Protein AF-A0A9E5CI32-F1 (afdb_monomer)

Foldseek 3Di:
DDDDDDPPPPPPVVVVVVVQVVCVVVVNPPDDPPLDLDDDPVRQVVCLVPPFDADPVRHGDDGPLRSQLVVLLVVLVVVVVVPDDPVRSVVSSVVSSVCVSSVVDDDDD

Sequence (109 aa):
MTFANQDAVSSTAGTQRRITAALVDAGIAHQNNDRSTELTDNAKVVLERRYLSRDREGNVLEEPDGMFRRVAINLSQADLSYGASEEDRQATEDEFYGAMRRLEVLPNS

Radius of gyration: 21.25 Å; Cα contacts (8 Å, |Δi|>4): 64; chains: 1; bounding box: 54×58×53 Å

Nearest PDB structures (foldseek):
  8erc-assembly1_A  TM=5.065E-01  e=6.461E+00  Homo sapiens

Solvent-accessible surface area (backbone atoms only — not comparable to full-atom values): 6673 Å² total; per-residue (Å²): 139,86,81,84,91,77,75,81,72,64,57,60,64,55,52,52,50,51,54,52,52,52,34,47,75,69,68,61,66,75,79,86,76,72,89,64,63,69,78,50,71,68,53,50,55,51,40,60,76,75,66,39,51,54,53,97,88,64,50,74,74,49,54,74,70,51,47,40,45,54,52,15,48,63,61,22,59,56,42,53,81,74,71,45,51,73,66,55,28,51,52,48,18,51,51,47,27,50,34,37,55,60,67,74,46,76,87,80,134

Mean predicted aligned error: 12.82 Å

Secondary structure (DSSP, 8-state):
------SSSHHHHHHHHHHHHHHHHTT--S-SSS---SPPHHHHHHHHHHTS-B-TT--B---HHHHHHHHHHHHHHHHHTTT--HHHHHHHHHHHHHHHHTTS-----

pLDDT: mean 80.53, std 18.97, range [35.22, 98.44]

Structure (mmCIF, N/CA/C/O backbone):
data_AF-A0A9E5CI32-F1
#
_entry.id   AF-A0A9E5CI32-F1
#
loop_
_atom_site.group_PDB
_atom_site.id
_atom_site.type_symbol
_atom_site.label_atom_id
_atom_site.label_alt_id
_atom_site.label_comp_id
_atom_site.label_asym_id
_atom_site.label_entity_id
_atom_site.label_seq_id
_atom_site.pdbx_PDB_ins_code
_atom_site.Cartn_x
_atom_site.Cartn_y
_atom_site.Cartn_z
_atom_site.occupancy
_atom_site.B_iso_or_equiv
_atom_site.auth_seq_id
_atom_site.auth_comp_id
_atom_site.auth_asym_id
_atom_site.auth_atom_id
_atom_site.pdbx_PDB_model_num
ATOM 1 N N . MET A 1 1 ? 39.482 38.701 -6.156 1.00 35.22 1 MET A N 1
ATOM 2 C CA . MET A 1 1 ? 39.401 38.110 -7.508 1.00 35.22 1 MET A CA 1
ATOM 3 C C . MET A 1 1 ? 38.423 36.954 -7.439 1.00 35.22 1 MET A C 1
ATOM 5 O O . MET A 1 1 ? 38.754 35.927 -6.867 1.00 35.22 1 MET A O 1
ATOM 9 N N . THR A 1 2 ? 37.205 37.175 -7.925 1.00 40.88 2 THR A N 1
ATOM 10 C CA . THR A 1 2 ? 36.117 36.190 -7.964 1.00 40.88 2 THR A CA 1
ATOM 11 C C . THR A 1 2 ? 35.991 35.732 -9.409 1.00 40.88 2 THR A C 1
ATOM 13 O O . THR A 1 2 ? 35.728 36.568 -10.268 1.00 40.88 2 THR A O 1
ATOM 16 N N . PHE A 1 3 ? 36.191 34.444 -9.686 1.00 39.62 3 PHE A N 1
ATOM 17 C CA . PHE A 1 3 ? 35.876 33.861 -10.990 1.00 39.62 3 PHE A CA 1
ATOM 18 C C . PHE A 1 3 ? 34.715 32.885 -10.828 1.00 39.62 3 PHE A C 1
ATOM 20 O O . PHE A 1 3 ? 34.743 31.982 -9.994 1.00 39.62 3 PHE A O 1
ATOM 27 N N . ALA A 1 4 ? 33.663 33.173 -11.586 1.00 42.66 4 ALA A N 1
ATOM 28 C CA . ALA A 1 4 ? 32.390 32.483 -11.603 1.00 42.66 4 ALA A CA 1
ATOM 29 C C . ALA A 1 4 ? 32.514 31.094 -12.241 1.00 42.66 4 ALA A C 1
ATOM 31 O O . ALA A 1 4 ? 33.173 30.930 -13.263 1.00 42.66 4 ALA A O 1
ATOM 32 N N . ASN A 1 5 ? 31.819 30.117 -11.662 1.00 42.53 5 ASN A N 1
ATOM 33 C CA . ASN A 1 5 ? 31.578 28.808 -12.255 1.00 42.53 5 ASN A CA 1
ATOM 34 C C . ASN A 1 5 ? 30.139 28.809 -12.803 1.00 42.53 5 ASN A C 1
ATOM 36 O O . ASN A 1 5 ? 29.198 28.594 -12.041 1.00 42.53 5 ASN A O 1
ATOM 40 N N . GLN A 1 6 ? 29.960 29.158 -14.083 1.00 48.12 6 GLN A N 1
ATOM 41 C CA . GLN A 1 6 ? 28.642 29.236 -14.744 1.00 48.12 6 GLN A CA 1
ATOM 42 C C . GLN A 1 6 ? 28.455 28.236 -15.903 1.00 48.12 6 GLN A C 1
ATOM 44 O O . GLN A 1 6 ? 27.358 28.142 -16.445 1.00 48.12 6 GLN A O 1
ATOM 49 N N . ASP A 1 7 ? 29.451 27.409 -16.237 1.00 42.69 7 ASP A N 1
ATOM 50 C CA . ASP A 1 7 ? 29.417 26.640 -17.494 1.00 42.69 7 ASP A CA 1
ATOM 51 C C . ASP A 1 7 ? 28.946 25.177 -17.368 1.00 42.69 7 ASP A C 1
ATOM 53 O O . ASP A 1 7 ? 28.725 24.506 -18.376 1.00 42.69 7 ASP A O 1
ATOM 57 N N . ALA A 1 8 ? 28.707 24.660 -16.157 1.00 44.03 8 ALA A N 1
ATOM 58 C CA . ALA A 1 8 ? 28.297 23.259 -15.968 1.00 44.03 8 ALA A CA 1
ATOM 59 C C . ALA A 1 8 ? 26.778 23.004 -16.117 1.00 44.03 8 ALA A C 1
ATOM 61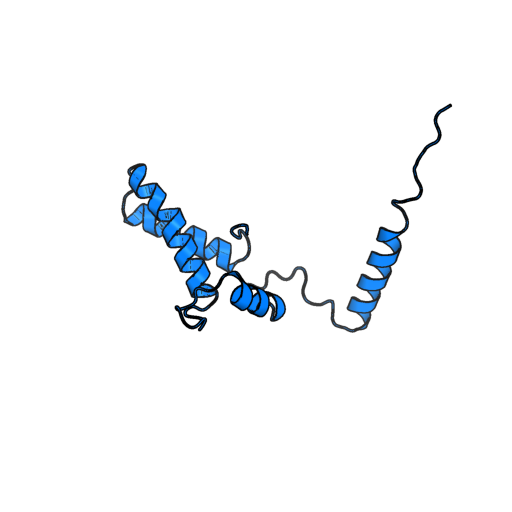 O O . ALA A 1 8 ? 26.356 21.861 -16.280 1.00 44.03 8 ALA A O 1
ATOM 62 N N . VAL A 1 9 ? 25.941 24.049 -16.092 1.00 44.94 9 VAL A N 1
ATOM 63 C CA . VAL A 1 9 ? 24.466 23.914 -16.068 1.00 44.94 9 VAL A CA 1
ATOM 64 C C . VAL A 1 9 ? 23.849 23.871 -17.482 1.00 44.94 9 VAL A C 1
ATOM 66 O O . VAL A 1 9 ? 22.714 23.434 -17.664 1.00 44.94 9 VAL A O 1
ATOM 69 N N . SER A 1 10 ? 24.606 24.246 -18.520 1.00 46.06 10 SER A N 1
ATOM 70 C CA . SER A 1 10 ? 24.106 24.377 -19.904 1.00 46.06 10 SER A CA 1
ATOM 71 C C . SER A 1 10 ? 24.031 23.043 -20.685 1.00 46.06 10 SER A C 1
ATOM 73 O O . SER A 1 10 ? 23.224 22.886 -21.604 1.00 46.06 10 SER A O 1
ATOM 75 N N . SER A 1 11 ? 24.822 22.036 -20.291 1.00 54.12 11 SER A N 1
ATOM 76 C CA . SER A 1 11 ? 24.983 20.756 -21.013 1.00 54.12 11 SER A CA 1
ATOM 77 C C . SER A 1 11 ? 23.787 19.798 -20.860 1.00 54.12 11 SER A C 1
ATOM 79 O O . SER A 1 11 ? 23.299 19.217 -21.834 1.00 54.12 11 SER A O 1
ATOM 81 N N . THR A 1 12 ? 23.242 19.678 -19.649 1.00 54.22 12 THR A N 1
ATOM 82 C CA . THR A 1 12 ? 22.194 18.694 -19.323 1.00 54.22 12 THR A CA 1
ATOM 83 C C . THR A 1 12 ? 20.866 19.009 -20.018 1.00 54.22 12 THR A C 1
ATOM 85 O O . THR A 1 12 ? 20.192 18.113 -20.526 1.00 54.22 12 THR A O 1
ATOM 88 N N . ALA A 1 13 ? 20.517 20.295 -20.138 1.00 54.97 13 ALA A N 1
ATOM 89 C CA . ALA A 1 13 ? 19.273 20.742 -20.769 1.00 54.97 13 ALA A CA 1
ATOM 90 C C . ALA A 1 13 ? 19.248 20.526 -22.296 1.00 54.97 13 ALA A C 1
ATOM 92 O O . ALA A 1 13 ? 18.175 20.413 -22.894 1.00 54.97 13 ALA A O 1
ATOM 93 N N . GLY A 1 14 ? 20.415 20.496 -22.948 1.00 67.50 14 GLY A N 1
ATOM 94 C CA . GLY A 1 14 ? 20.538 20.207 -24.380 1.00 67.50 14 GLY A CA 1
ATOM 95 C C . GLY A 1 14 ? 20.398 18.716 -24.684 1.00 67.50 14 GLY A C 1
ATOM 96 O O . GLY A 1 14 ? 19.732 18.339 -25.648 1.00 67.50 14 GLY A O 1
ATOM 97 N N . THR A 1 15 ? 20.978 17.872 -23.832 1.00 66.25 15 THR A N 1
ATOM 98 C CA . THR A 1 15 ? 20.876 16.411 -23.931 1.00 66.25 15 THR A CA 1
ATOM 99 C C . THR A 1 15 ? 19.458 15.936 -23.626 1.00 66.25 15 THR A C 1
ATOM 101 O O . THR A 1 15 ? 18.881 15.201 -24.425 1.00 66.25 15 THR A O 1
ATOM 104 N N . GLN A 1 16 ? 18.839 16.448 -22.555 1.00 59.94 16 GLN A N 1
ATOM 105 C CA . GLN A 1 16 ? 17.461 16.110 -22.189 1.00 59.94 16 GLN A CA 1
ATOM 106 C C . GLN A 1 16 ? 16.464 16.445 -23.311 1.00 59.94 16 GLN A C 1
ATOM 108 O O . GLN A 1 16 ? 15.569 15.652 -23.606 1.00 59.94 16 GLN A O 1
ATOM 113 N N . ARG A 1 17 ? 16.645 17.589 -23.990 1.00 68.19 17 ARG A N 1
ATOM 114 C CA . ARG A 1 17 ? 15.806 17.996 -25.130 1.00 68.19 17 ARG A CA 1
ATOM 115 C C . ARG A 1 17 ? 15.933 17.061 -26.330 1.00 68.19 17 ARG A C 1
ATOM 117 O O . ARG A 1 17 ? 14.919 16.730 -26.935 1.00 68.19 17 ARG A O 1
ATOM 124 N N . ARG A 1 18 ? 17.147 16.606 -26.654 1.00 75.81 18 ARG A N 1
ATOM 125 C CA . ARG A 1 18 ? 17.376 15.677 -27.775 1.00 75.81 18 ARG A CA 1
ATOM 126 C C . ARG A 1 18 ? 16.805 14.290 -27.505 1.00 75.81 18 ARG A C 1
ATOM 128 O O . ARG A 1 18 ? 16.177 13.722 -28.388 1.00 75.81 18 ARG A O 1
ATOM 135 N N . ILE A 1 19 ? 16.975 13.785 -26.284 1.00 72.19 19 ILE A N 1
ATOM 136 C CA . ILE A 1 19 ? 16.404 12.498 -25.865 1.00 72.19 19 ILE A CA 1
ATOM 137 C C . ILE A 1 19 ? 14.876 12.569 -25.920 1.00 72.19 19 ILE A C 1
ATOM 139 O O . ILE A 1 19 ? 14.246 11.707 -26.518 1.00 72.19 19 ILE A O 1
ATOM 143 N N . THR A 1 20 ? 14.280 13.631 -25.373 1.00 67.56 20 THR A N 1
ATOM 144 C CA . THR A 1 20 ? 12.819 13.811 -25.388 1.00 67.56 20 THR A CA 1
ATOM 145 C C . THR A 1 20 ? 12.276 13.881 -26.818 1.00 67.56 20 THR A C 1
ATOM 147 O O . THR A 1 20 ? 11.305 13.202 -27.129 1.00 67.56 20 THR A O 1
ATOM 150 N N . ALA A 1 21 ? 12.924 14.639 -27.709 1.00 72.56 21 ALA A N 1
ATOM 151 C CA . ALA A 1 21 ? 12.517 14.734 -29.111 1.00 72.56 21 ALA A CA 1
ATOM 152 C C . ALA A 1 21 ? 12.620 13.387 -29.849 1.00 72.56 21 ALA A C 1
ATOM 154 O O . ALA A 1 21 ? 11.697 13.020 -30.567 1.00 72.56 21 ALA A O 1
ATOM 155 N N . ALA A 1 22 ? 13.697 12.626 -29.626 1.00 74.69 22 ALA A N 1
ATOM 156 C CA . ALA A 1 22 ? 13.875 11.301 -30.223 1.00 74.69 22 ALA A CA 1
ATOM 157 C C . ALA A 1 22 ? 12.838 10.283 -29.717 1.00 74.69 22 ALA A C 1
ATOM 159 O O . ALA A 1 22 ? 12.357 9.455 -30.484 1.00 74.69 22 ALA A O 1
ATOM 160 N N . LEU A 1 23 ? 12.456 10.361 -28.439 1.00 64.94 23 LEU A N 1
ATOM 161 C CA . LEU A 1 23 ? 11.405 9.516 -27.867 1.00 64.94 23 LEU A CA 1
ATOM 162 C C . LEU A 1 23 ? 10.018 9.844 -28.444 1.00 64.94 23 LEU A C 1
ATOM 164 O O . LEU A 1 23 ? 9.209 8.937 -28.634 1.00 64.94 23 LEU A O 1
ATOM 168 N N . VAL A 1 24 ? 9.743 11.122 -28.728 1.00 69.38 24 VAL A N 1
ATOM 169 C CA . VAL A 1 24 ? 8.497 11.567 -29.378 1.00 69.38 24 VAL A CA 1
ATOM 170 C C . VAL A 1 24 ? 8.429 11.088 -30.822 1.00 69.38 24 VAL A C 1
ATOM 172 O O . VAL A 1 24 ? 7.417 10.517 -31.219 1.00 69.38 24 VAL A O 1
ATOM 175 N N . ASP A 1 25 ? 9.512 11.262 -31.577 1.00 76.19 25 ASP A N 1
ATOM 176 C CA . ASP A 1 25 ? 9.610 10.851 -32.981 1.00 76.19 25 ASP A CA 1
ATOM 177 C C . ASP A 1 25 ? 9.491 9.327 -33.154 1.00 76.19 25 ASP A C 1
ATOM 179 O O . ASP A 1 25 ? 8.811 8.840 -34.053 1.00 76.19 25 ASP A O 1
ATOM 183 N N . ALA A 1 26 ? 10.054 8.559 -32.215 1.00 77.88 26 ALA A N 1
ATOM 184 C CA . ALA A 1 26 ? 9.939 7.103 -32.189 1.00 77.88 26 ALA A CA 1
ATOM 185 C C . ALA A 1 26 ? 8.529 6.587 -31.826 1.00 77.88 26 ALA A C 1
ATOM 187 O O . ALA A 1 26 ? 8.329 5.376 -31.746 1.00 77.88 26 ALA A O 1
ATOM 188 N N . GLY A 1 27 ? 7.560 7.471 -31.549 1.00 57.28 27 GLY A N 1
ATOM 189 C CA . GLY A 1 27 ? 6.218 7.089 -31.096 1.00 57.28 27 GLY A CA 1
ATOM 190 C C . GLY A 1 27 ? 6.193 6.481 -29.688 1.00 57.28 27 GLY A C 1
ATOM 191 O O . GLY A 1 27 ? 5.181 5.922 -29.275 1.00 57.28 27 GLY A O 1
ATOM 192 N N . ILE A 1 28 ? 7.299 6.593 -28.944 1.00 60.12 28 ILE A N 1
ATOM 193 C CA . ILE A 1 28 ? 7.461 6.052 -27.587 1.00 60.12 28 ILE A CA 1
ATOM 194 C C . ILE A 1 28 ? 6.960 7.065 -26.544 1.00 60.12 28 ILE A C 1
ATOM 196 O O . ILE A 1 28 ? 6.573 6.685 -25.443 1.00 60.12 28 ILE A O 1
ATOM 200 N N . ALA A 1 29 ? 6.909 8.362 -26.873 1.00 52.25 29 ALA A N 1
ATOM 201 C CA . ALA A 1 29 ? 6.491 9.416 -25.941 1.00 52.25 29 ALA A CA 1
ATOM 202 C C . ALA A 1 29 ? 4.970 9.553 -25.753 1.00 52.25 29 ALA A C 1
ATOM 204 O O . ALA A 1 29 ? 4.457 10.653 -25.542 1.00 52.25 29 ALA A O 1
ATOM 205 N N . HIS A 1 30 ? 4.244 8.443 -25.770 1.00 55.53 30 HIS A N 1
ATOM 206 C CA . HIS A 1 30 ? 2.944 8.371 -25.124 1.00 55.53 30 HIS A CA 1
ATOM 207 C C . HIS A 1 30 ? 3.116 7.473 -23.909 1.00 55.53 30 HIS A C 1
ATOM 209 O O . HIS A 1 30 ? 3.129 6.268 -24.088 1.00 55.53 30 HIS A O 1
ATOM 215 N N . GLN A 1 31 ? 3.360 8.061 -22.732 1.00 53.06 31 GLN A N 1
ATOM 216 C CA . GLN A 1 31 ? 3.158 7.499 -21.378 1.00 53.06 31 GLN A CA 1
ATOM 217 C C . GLN A 1 31 ? 4.068 8.243 -20.381 1.00 53.06 31 GLN A C 1
ATOM 219 O O . GLN A 1 31 ? 5.029 7.682 -19.870 1.00 53.06 31 GLN A O 1
ATOM 224 N N . ASN A 1 32 ? 3.831 9.529 -20.111 1.00 50.78 32 ASN A N 1
ATOM 225 C CA . ASN A 1 32 ? 4.451 10.157 -18.929 1.00 50.78 32 ASN A CA 1
ATOM 226 C C . ASN A 1 32 ? 3.512 11.074 -18.142 1.00 50.78 32 ASN A C 1
ATOM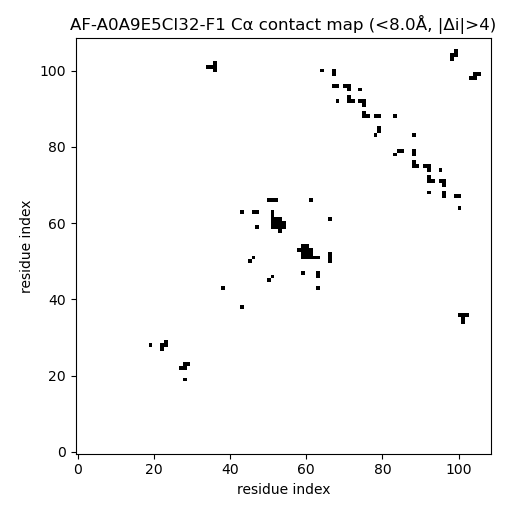 228 O O . ASN A 1 32 ? 3.946 11.662 -17.159 1.00 50.78 32 ASN A O 1
ATOM 232 N N . ASN A 1 33 ? 2.239 11.205 -18.538 1.00 47.28 33 ASN A N 1
ATOM 233 C CA . ASN A 1 33 ? 1.277 11.956 -17.730 1.00 47.28 33 ASN A CA 1
ATOM 234 C C . ASN A 1 33 ? -0.202 11.658 -18.015 1.00 47.28 33 ASN A C 1
ATOM 236 O O . ASN A 1 33 ? -1.058 12.423 -17.573 1.00 47.28 33 ASN A O 1
ATOM 240 N N . ASP A 1 34 ? -0.531 10.591 -18.747 1.00 48.84 34 ASP A N 1
ATOM 241 C CA . ASP A 1 34 ? -1.885 10.065 -18.589 1.00 48.84 34 ASP A CA 1
ATOM 242 C C . ASP A 1 34 ? -1.854 9.300 -17.268 1.00 48.84 34 ASP A C 1
ATOM 244 O O . ASP A 1 34 ? -0.926 8.516 -17.053 1.00 48.84 34 ASP A O 1
ATOM 248 N N . ARG A 1 35 ? -2.756 9.602 -16.331 1.00 54.28 35 ARG A N 1
ATOM 249 C CA . ARG A 1 35 ? -2.766 8.994 -14.989 1.00 54.28 35 ARG A CA 1
ATOM 250 C C . ARG A 1 35 ? -3.225 7.538 -15.085 1.00 54.28 35 ARG A C 1
ATOM 252 O O . ARG A 1 35 ? -4.283 7.176 -14.576 1.00 54.28 35 ARG A O 1
ATOM 259 N N . SER A 1 36 ? -2.450 6.717 -15.785 1.00 62.06 36 SER A N 1
ATOM 260 C CA . SER A 1 36 ? -2.652 5.286 -15.850 1.00 62.06 36 SER A CA 1
ATOM 261 C C . SER A 1 36 ? -2.373 4.723 -14.467 1.00 62.06 36 SER A C 1
ATOM 263 O O . SER A 1 36 ? -1.296 4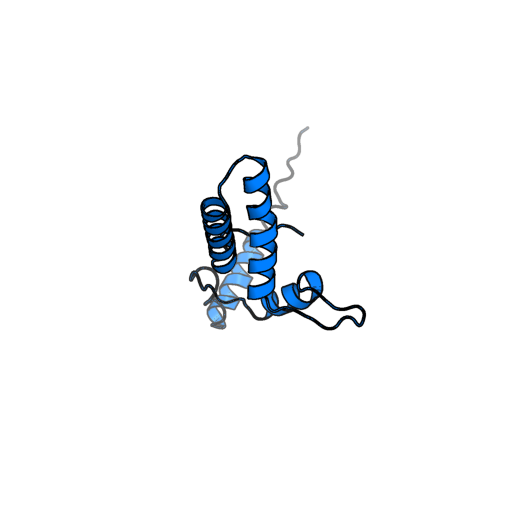.913 -13.903 1.00 62.06 36 SER A O 1
ATOM 265 N N . THR A 1 37 ? -3.363 4.034 -13.915 1.00 67.06 37 THR A N 1
ATOM 266 C CA . THR A 1 37 ? -3.220 3.247 -12.689 1.00 67.06 37 THR A CA 1
ATOM 267 C C . THR A 1 37 ? -2.484 1.930 -12.951 1.00 67.06 37 THR A C 1
ATOM 269 O O . THR A 1 37 ? -2.343 1.115 -12.045 1.00 67.06 37 THR A O 1
ATOM 272 N N . GLU A 1 38 ? -2.053 1.678 -14.193 1.00 80.62 38 GLU A N 1
ATOM 273 C CA . GLU A 1 38 ? -1.320 0.473 -14.554 1.00 80.62 38 GLU A CA 1
ATOM 274 C C . GLU A 1 38 ? 0.184 0.653 -14.363 1.00 80.62 38 GLU A C 1
ATOM 276 O O . GLU A 1 38 ? 0.803 1.620 -14.811 1.00 80.62 38 GLU A O 1
ATOM 281 N N . LEU A 1 39 ? 0.794 -0.339 -13.721 1.00 85.25 39 LEU A N 1
ATOM 282 C CA . LEU A 1 39 ? 2.236 -0.408 -13.563 1.00 85.25 39 LEU A CA 1
ATOM 283 C C . LEU A 1 39 ? 2.899 -0.734 -14.903 1.00 85.25 39 LEU A C 1
ATOM 285 O O . LEU A 1 39 ? 2.535 -1.704 -15.571 1.00 85.25 39 LEU A O 1
ATOM 289 N N . THR A 1 40 ? 3.934 0.030 -15.249 1.00 88.88 40 THR A N 1
ATOM 290 C CA . THR A 1 40 ? 4.801 -0.296 -16.388 1.00 88.88 40 THR A CA 1
ATOM 291 C C . THR A 1 40 ? 5.537 -1.614 -16.149 1.00 88.88 40 THR A C 1
ATOM 293 O O . THR A 1 40 ? 5.752 -2.022 -15.005 1.00 88.88 40 THR A O 1
ATOM 296 N N . ASP A 1 41 ? 5.996 -2.271 -17.213 1.00 87.94 41 ASP A N 1
ATOM 297 C CA . ASP A 1 41 ? 6.736 -3.534 -17.084 1.00 87.94 41 ASP A CA 1
ATOM 298 C C . ASP A 1 41 ? 8.020 -3.373 -16.262 1.00 87.94 41 ASP A C 1
ATOM 300 O O . ASP A 1 41 ? 8.338 -4.212 -15.421 1.00 87.94 41 ASP A O 1
ATOM 304 N N . ASN A 1 42 ? 8.709 -2.239 -16.407 1.00 87.94 42 ASN A N 1
ATOM 305 C CA . ASN A 1 42 ? 9.862 -1.915 -15.570 1.00 87.94 42 ASN A CA 1
ATOM 306 C C . ASN A 1 42 ? 9.475 -1.781 -14.092 1.00 87.94 42 ASN A C 1
ATOM 308 O O . ASN A 1 42 ? 10.200 -2.272 -13.227 1.00 87.94 42 ASN A O 1
ATOM 312 N N . ALA A 1 43 ? 8.339 -1.143 -13.791 1.00 88.94 43 ALA A N 1
ATOM 313 C CA . ALA A 1 43 ? 7.850 -1.031 -12.421 1.00 88.94 43 ALA A CA 1
ATOM 314 C C . ALA A 1 43 ? 7.528 -2.413 -11.836 1.00 88.94 43 ALA A C 1
ATOM 316 O O . ALA A 1 43 ? 7.965 -2.705 -10.725 1.00 88.94 43 ALA A O 1
ATOM 317 N N . LYS A 1 44 ? 6.865 -3.293 -12.598 1.00 90.44 44 LYS A N 1
ATOM 318 C CA . LYS A 1 44 ? 6.594 -4.680 -12.181 1.00 90.44 44 LYS A CA 1
ATOM 319 C C . LYS A 1 44 ? 7.886 -5.434 -11.858 1.00 90.44 44 LYS A C 1
ATOM 321 O O . LYS A 1 44 ? 8.000 -5.997 -10.774 1.00 90.44 44 LYS A O 1
ATOM 326 N N . VAL A 1 45 ? 8.894 -5.357 -12.731 1.00 91.81 45 VAL A N 1
ATOM 327 C CA . VAL A 1 45 ? 10.207 -5.993 -12.510 1.00 91.81 45 VAL A CA 1
ATOM 328 C C . VAL A 1 45 ? 10.899 -5.455 -11.252 1.00 91.81 45 VAL A C 1
ATOM 330 O O . VAL A 1 45 ? 11.497 -6.218 -10.492 1.00 91.81 45 VAL A O 1
ATOM 333 N N . VAL A 1 46 ? 10.844 -4.143 -11.011 1.00 91.19 46 VAL A N 1
ATOM 334 C CA . VAL A 1 46 ? 11.434 -3.531 -9.809 1.00 91.19 46 VAL A CA 1
ATOM 335 C C . VAL A 1 46 ? 10.698 -3.970 -8.543 1.00 91.19 46 VAL A C 1
ATOM 337 O O . VAL A 1 46 ? 11.359 -4.316 -7.560 1.00 91.19 46 VAL A O 1
ATOM 340 N N . LEU A 1 47 ? 9.361 -3.982 -8.569 1.00 91.62 47 LEU A N 1
ATOM 341 C CA . LEU A 1 47 ? 8.530 -4.445 -7.458 1.00 91.62 47 LEU A CA 1
ATOM 342 C C . LEU A 1 47 ? 8.850 -5.891 -7.108 1.00 91.62 47 LEU A C 1
ATOM 344 O O . LEU A 1 47 ? 9.191 -6.177 -5.960 1.00 91.62 47 LEU A O 1
ATOM 348 N N . GLU A 1 48 ? 8.848 -6.772 -8.105 1.00 91.44 48 GLU A N 1
ATOM 349 C CA . GLU A 1 48 ? 9.161 -8.184 -7.927 1.00 91.44 48 GLU A CA 1
ATOM 350 C C . GLU A 1 48 ? 10.530 -8.373 -7.272 1.00 91.44 48 GLU A C 1
ATOM 352 O O . GLU A 1 48 ? 10.666 -9.094 -6.284 1.00 91.44 48 GLU A O 1
ATOM 357 N N . ARG A 1 49 ? 11.561 -7.689 -7.774 1.00 90.69 49 ARG A N 1
ATOM 358 C CA . ARG A 1 49 ? 12.938 -7.867 -7.294 1.00 90.69 49 ARG A CA 1
ATOM 359 C C . ARG A 1 49 ? 13.184 -7.349 -5.882 1.00 90.69 49 ARG A C 1
ATOM 361 O O . ARG A 1 49 ? 14.070 -7.879 -5.218 1.00 90.69 49 ARG A O 1
ATOM 368 N N . ARG A 1 50 ? 12.490 -6.291 -5.451 1.00 90.25 50 ARG A N 1
ATOM 369 C CA . ARG A 1 50 ? 12.872 -5.538 -4.242 1.00 90.25 50 ARG A CA 1
ATOM 370 C C . ARG A 1 50 ? 11.810 -5.474 -3.151 1.00 90.25 50 ARG A C 1
ATOM 372 O O . ARG A 1 50 ? 12.187 -5.237 -2.009 1.00 90.25 50 ARG A O 1
ATOM 379 N N . TYR A 1 51 ? 10.532 -5.646 -3.478 1.00 91.38 51 TYR A N 1
ATOM 380 C CA . TYR A 1 51 ? 9.446 -5.278 -2.565 1.00 91.38 51 TYR A CA 1
ATOM 381 C C . TYR A 1 51 ? 8.404 -6.374 -2.341 1.00 91.38 51 TYR A C 1
ATOM 383 O O . TYR A 1 51 ? 7.885 -6.476 -1.226 1.00 91.38 51 TYR A O 1
ATOM 391 N N . LEU A 1 52 ? 8.107 -7.196 -3.356 1.00 93.81 52 LEU A N 1
ATOM 392 C CA . LEU A 1 52 ? 7.174 -8.311 -3.186 1.00 93.81 52 LEU A CA 1
ATOM 393 C C . LEU A 1 52 ? 7.761 -9.334 -2.208 1.00 93.81 52 LEU A C 1
ATOM 395 O O . LEU A 1 52 ? 8.937 -9.703 -2.282 1.00 93.81 52 LEU A O 1
ATOM 399 N N . SER A 1 53 ? 6.926 -9.772 -1.274 1.00 93.00 53 SER A N 1
ATOM 400 C CA . SER A 1 53 ? 7.258 -10.763 -0.258 1.00 93.00 53 SER A CA 1
ATOM 401 C C . SER A 1 53 ? 7.679 -12.071 -0.905 1.00 93.00 53 SER A C 1
ATOM 403 O O . SER A 1 53 ? 7.109 -12.500 -1.911 1.00 93.00 53 SER A O 1
ATOM 405 N N . ARG A 1 54 ? 8.674 -12.718 -0.300 1.00 94.25 54 ARG A N 1
ATOM 406 C CA . ARG A 1 54 ? 9.216 -13.992 -0.763 1.00 94.25 54 ARG A CA 1
ATOM 407 C C . ARG A 1 54 ? 9.204 -15.018 0.354 1.00 94.25 54 ARG A C 1
ATOM 409 O O . ARG A 1 54 ? 9.316 -14.664 1.529 1.00 94.25 54 ARG A O 1
ATOM 416 N N . ASP A 1 55 ? 9.078 -16.283 -0.019 1.00 94.00 55 ASP A N 1
ATOM 417 C CA . ASP A 1 55 ? 9.321 -17.381 0.907 1.00 94.00 55 ASP A CA 1
ATOM 418 C C . ASP A 1 55 ? 10.825 -17.561 1.187 1.00 94.00 55 ASP A C 1
ATOM 420 O O . ASP A 1 55 ? 11.683 -16.797 0.739 1.00 94.00 55 ASP A O 1
ATOM 424 N N . ARG A 1 56 ? 11.151 -18.601 1.960 1.00 95.06 56 ARG A N 1
ATOM 425 C CA . ARG A 1 56 ? 12.536 -18.934 2.324 1.00 95.06 56 ARG A CA 1
ATOM 426 C C . ARG A 1 56 ? 13.370 -19.435 1.144 1.00 95.06 56 ARG A C 1
ATOM 428 O O . ARG A 1 56 ? 14.593 -19.419 1.238 1.00 95.06 56 ARG A O 1
ATOM 435 N N . GLU A 1 57 ? 12.727 -19.892 0.078 1.00 93.69 57 GLU A N 1
ATOM 436 C CA . GLU A 1 57 ? 13.364 -20.381 -1.147 1.00 93.69 57 GLU A CA 1
ATOM 437 C C . GLU A 1 57 ? 13.522 -19.258 -2.186 1.00 93.69 57 GLU A C 1
ATOM 439 O O . GLU A 1 57 ? 14.203 -19.428 -3.195 1.00 93.69 57 GLU A O 1
ATOM 444 N N . GLY A 1 58 ? 12.959 -18.078 -1.906 1.00 90.19 58 GLY A N 1
ATOM 445 C CA . GLY A 1 58 ? 13.025 -16.898 -2.753 1.00 90.19 58 GLY A CA 1
ATOM 446 C C . GLY A 1 58 ? 11.871 -16.786 -3.747 1.00 90.19 58 GLY A C 1
ATOM 447 O O . GLY A 1 58 ? 11.908 -15.878 -4.580 1.00 90.19 58 GLY A O 1
ATOM 448 N N . ASN A 1 59 ? 10.847 -17.638 -3.671 1.00 92.62 59 ASN A N 1
ATOM 449 C CA . ASN A 1 59 ? 9.682 -17.549 -4.548 1.00 92.62 59 ASN A CA 1
ATOM 450 C C . ASN A 1 59 ? 8.798 -16.375 -4.127 1.00 92.62 59 ASN A C 1
ATOM 452 O O . ASN A 1 59 ? 8.567 -16.159 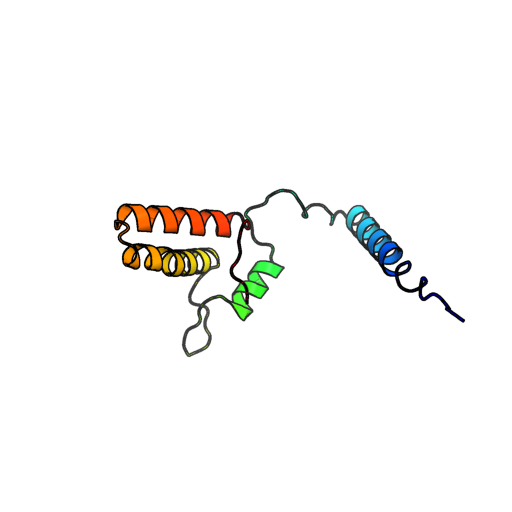-2.938 1.00 92.62 59 ASN A O 1
ATOM 456 N N . VAL A 1 60 ? 8.308 -15.612 -5.103 1.00 93.69 60 VAL A N 1
ATOM 457 C CA . VAL A 1 60 ? 7.403 -14.479 -4.871 1.00 93.69 60 VAL A CA 1
ATOM 458 C C . VAL A 1 60 ? 6.046 -14.999 -4.394 1.00 93.69 60 VAL A C 1
ATOM 460 O O . VAL A 1 60 ? 5.484 -15.907 -5.001 1.00 93.69 60 VAL A O 1
ATOM 463 N N . LEU A 1 61 ? 5.536 -14.428 -3.301 1.00 95.06 61 LEU A N 1
ATOM 464 C CA . LEU A 1 61 ? 4.298 -14.855 -2.635 1.00 95.06 61 LEU A CA 1
ATOM 465 C C . LEU A 1 61 ? 3.127 -13.885 -2.810 1.00 95.06 61 LEU A C 1
ATOM 467 O O . LEU A 1 61 ? 2.010 -14.198 -2.403 1.00 95.06 61 LEU A O 1
ATOM 471 N N . GLU A 1 62 ? 3.370 -12.697 -3.355 1.00 92.94 62 GLU A N 1
ATOM 472 C CA . GLU A 1 62 ? 2.340 -11.676 -3.528 1.00 92.94 62 GLU A CA 1
ATOM 473 C C . GLU A 1 62 ? 2.510 -10.935 -4.851 1.00 92.94 62 GLU A C 1
ATOM 475 O O . GLU A 1 62 ? 3.620 -10.795 -5.355 1.00 92.94 62 GLU A O 1
ATOM 480 N N . GLU A 1 63 ? 1.399 -10.423 -5.371 1.00 93.31 63 GLU A N 1
ATOM 481 C CA . GLU A 1 63 ? 1.353 -9.494 -6.501 1.00 93.31 63 GLU A CA 1
ATOM 482 C C . GLU A 1 63 ? 1.447 -8.035 -6.008 1.00 93.31 63 GLU A C 1
ATOM 484 O O . GLU A 1 63 ? 1.221 -7.777 -4.818 1.00 93.31 63 GLU A O 1
ATOM 489 N N . PRO A 1 64 ? 1.710 -7.048 -6.889 1.00 92.38 64 PRO A N 1
ATOM 490 C CA . PRO A 1 64 ? 1.764 -5.630 -6.513 1.00 92.38 64 PRO A CA 1
ATOM 491 C C . PRO A 1 64 ? 0.560 -5.130 -5.705 1.00 92.38 64 PRO A C 1
ATOM 493 O O . PRO A 1 64 ? 0.736 -4.441 -4.701 1.00 92.38 64 PRO A O 1
ATOM 496 N N . ASP A 1 65 ? -0.657 -5.530 -6.079 1.00 92.62 65 ASP A N 1
ATOM 497 C CA . ASP A 1 65 ? -1.875 -5.159 -5.348 1.00 92.62 65 ASP A CA 1
ATOM 498 C C . ASP A 1 65 ? -1.893 -5.734 -3.922 1.00 92.62 65 ASP A C 1
ATOM 500 O O . ASP A 1 65 ? -2.326 -5.061 -2.984 1.00 92.62 65 ASP A O 1
ATOM 504 N N . GLY A 1 66 ? -1.372 -6.952 -3.743 1.00 94.31 66 GLY A N 1
ATOM 505 C CA . GLY A 1 66 ? -1.206 -7.574 -2.429 1.00 94.31 66 GLY A CA 1
ATOM 506 C C . GLY A 1 66 ? -0.208 -6.808 -1.564 1.00 94.31 66 GLY A C 1
ATOM 507 O O . GLY A 1 66 ? -0.497 -6.511 -0.404 1.00 94.31 66 GLY A O 1
ATOM 508 N N . MET A 1 67 ? 0.909 -6.381 -2.160 1.00 94.56 67 MET A N 1
ATOM 509 C CA . MET A 1 67 ? 1.896 -5.539 -1.487 1.00 94.56 67 MET A CA 1
ATOM 510 C C . MET A 1 67 ? 1.280 -4.207 -1.034 1.00 94.56 67 MET A C 1
ATOM 512 O O . MET A 1 67 ? 1.447 -3.828 0.126 1.00 94.56 67 MET A O 1
ATOM 516 N N . PHE A 1 68 ? 0.530 -3.511 -1.898 1.00 94.88 68 PHE A N 1
ATOM 517 C CA . PHE A 1 68 ? -0.153 -2.267 -1.518 1.00 94.88 68 PHE A CA 1
ATOM 518 C C . PHE A 1 68 ? -1.127 -2.487 -0.361 1.00 94.88 68 PHE A C 1
ATOM 520 O O . PHE A 1 68 ? -1.135 -1.705 0.591 1.00 94.88 68 PHE A O 1
ATOM 527 N N . ARG A 1 69 ? -1.911 -3.572 -0.395 1.00 96.38 69 ARG A N 1
ATOM 528 C CA . ARG A 1 69 ? -2.843 -3.894 0.690 1.00 96.38 69 ARG A CA 1
ATOM 529 C C . ARG A 1 69 ? -2.110 -4.179 1.999 1.00 96.38 69 ARG A C 1
ATOM 531 O O . ARG A 1 69 ? -2.490 -3.646 3.035 1.00 96.38 69 ARG A O 1
ATOM 538 N N . ARG A 1 70 ? -1.020 -4.948 1.958 1.00 96.44 70 ARG A N 1
ATOM 539 C CA . ARG A 1 70 ? -0.182 -5.242 3.131 1.00 96.44 70 ARG A CA 1
ATOM 540 C C . ARG A 1 70 ? 0.366 -3.970 3.778 1.00 96.44 70 ARG A C 1
ATOM 542 O O . ARG A 1 70 ? 0.325 -3.839 4.999 1.00 96.44 70 ARG A O 1
ATOM 549 N N . VAL A 1 71 ? 0.867 -3.029 2.977 1.00 95.75 71 VAL A N 1
ATOM 550 C CA . VAL A 1 71 ? 1.354 -1.737 3.489 1.00 95.75 71 VAL A CA 1
ATOM 551 C C . VAL A 1 71 ? 0.198 -0.937 4.096 1.00 95.75 71 VAL A C 1
ATOM 553 O O . VAL A 1 71 ? 0.342 -0.434 5.206 1.00 95.75 71 VAL A O 1
ATOM 556 N N . ALA A 1 72 ? -0.958 -0.873 3.432 1.00 97.00 72 ALA A N 1
ATOM 557 C CA . ALA A 1 72 ? -2.127 -0.157 3.941 1.00 97.00 72 ALA A CA 1
ATOM 558 C C . ALA A 1 72 ? -2.623 -0.707 5.292 1.00 97.00 72 ALA A C 1
ATOM 560 O O . ALA A 1 72 ? -2.913 0.066 6.208 1.00 97.00 72 ALA A O 1
ATOM 561 N N . ILE A 1 73 ? -2.645 -2.036 5.452 1.00 97.31 73 ILE A N 1
ATOM 562 C CA . ILE A 1 73 ? -2.957 -2.691 6.730 1.00 97.31 73 ILE A CA 1
ATOM 563 C C . ILE A 1 73 ? -1.977 -2.214 7.802 1.00 97.31 73 ILE A C 1
ATOM 565 O O . ILE A 1 73 ? -2.402 -1.723 8.843 1.00 97.31 73 ILE A O 1
ATOM 569 N N . ASN A 1 74 ? -0.671 -2.296 7.539 1.00 96.06 74 ASN A N 1
ATOM 570 C CA . ASN A 1 74 ? 0.345 -1.897 8.515 1.00 96.06 74 ASN A CA 1
ATOM 571 C C . ASN A 1 74 ? 0.243 -0.418 8.921 1.00 96.06 74 ASN A C 1
ATOM 573 O O . ASN A 1 74 ? 0.454 -0.104 10.089 1.00 96.06 74 ASN A O 1
ATOM 577 N N . LEU A 1 75 ? -0.077 0.479 7.982 1.00 94.88 75 LEU A N 1
ATOM 578 C CA . LEU A 1 75 ? -0.242 1.908 8.268 1.00 94.88 75 LEU A CA 1
ATOM 579 C C . LEU A 1 75 ? -1.488 2.174 9.120 1.00 94.88 75 LEU A C 1
ATOM 581 O O . LEU A 1 75 ? -1.393 2.848 10.141 1.00 94.88 75 LEU A O 1
ATOM 585 N N . SER A 1 76 ? -2.632 1.605 8.734 1.00 97.44 76 SER A N 1
ATOM 586 C CA . SER A 1 76 ? -3.909 1.827 9.428 1.00 97.44 76 SER A CA 1
ATOM 587 C C . SER A 1 76 ? -3.948 1.246 10.844 1.00 97.44 76 SER A C 1
ATOM 589 O O . SER A 1 76 ? -4.610 1.796 11.714 1.00 97.44 76 SER A O 1
ATOM 591 N N . GLN A 1 77 ? -3.213 0.163 11.120 1.00 97.75 77 GLN A N 1
ATOM 592 C CA . GLN A 1 77 ? -3.158 -0.464 12.450 1.00 97.75 77 GLN A CA 1
ATOM 593 C C . GLN A 1 77 ? -2.720 0.501 13.565 1.00 97.75 77 GLN A C 1
ATOM 595 O O . GLN A 1 77 ? -3.112 0.324 14.719 1.00 97.75 77 GLN A 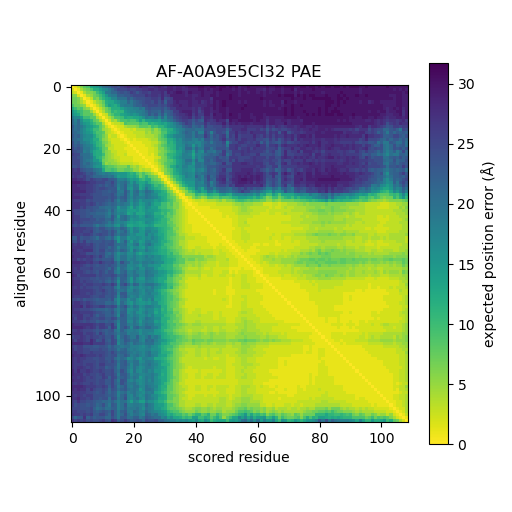O 1
ATOM 600 N N . ALA A 1 78 ? -1.939 1.536 13.238 1.00 95.88 78 ALA A N 1
ATOM 601 C CA . ALA A 1 78 ? -1.540 2.550 14.207 1.00 95.88 78 ALA A CA 1
ATOM 602 C C . ALA A 1 78 ? -2.746 3.309 14.794 1.00 95.88 78 ALA A C 1
ATOM 604 O O . ALA A 1 78 ? -2.724 3.631 15.982 1.00 95.88 78 ALA A O 1
ATOM 605 N N . ASP A 1 79 ? -3.813 3.525 14.019 1.00 97.19 79 ASP A N 1
ATOM 606 C CA . ASP A 1 79 ? -4.987 4.315 14.421 1.00 97.19 79 ASP A CA 1
ATOM 607 C C . ASP A 1 79 ? -5.706 3.721 15.639 1.00 97.19 79 ASP A C 1
ATOM 609 O O . ASP A 1 79 ? -6.164 4.455 16.520 1.00 97.19 79 ASP A O 1
ATOM 613 N N . LEU A 1 80 ? -5.732 2.388 15.757 1.00 97.81 80 LEU A N 1
ATOM 614 C CA . LEU A 1 80 ? -6.309 1.699 16.918 1.00 97.81 80 LEU A CA 1
ATOM 615 C C . LEU A 1 80 ? -5.604 2.088 18.224 1.00 97.81 80 LEU A C 1
ATOM 617 O O . LEU A 1 80 ? -6.230 2.168 19.280 1.00 97.81 80 LEU A O 1
ATOM 621 N N . SER A 1 81 ? -4.304 2.387 18.156 1.00 96.75 81 SER A N 1
ATOM 622 C CA . SER A 1 81 ? -3.524 2.829 19.319 1.00 96.75 81 SER A CA 1
ATOM 623 C C . SER A 1 81 ? -3.896 4.246 19.767 1.00 96.75 81 SER A C 1
ATOM 625 O O . SER A 1 81 ? -3.610 4.628 20.901 1.00 96.75 81 SER A O 1
ATOM 627 N N . TYR A 1 82 ? -4.559 5.010 18.896 1.00 96.62 82 TYR A N 1
ATOM 628 C CA . TYR A 1 82 ? -5.043 6.366 19.146 1.00 96.62 82 TYR A CA 1
ATOM 629 C C . TYR A 1 82 ? -6.562 6.430 19.375 1.00 96.62 82 TYR A C 1
ATOM 631 O O . TYR A 1 82 ? -7.127 7.520 19.439 1.00 96.62 82 TYR A O 1
ATOM 639 N N . GLY A 1 83 ? -7.217 5.279 19.568 1.00 96.75 83 GLY A N 1
ATOM 640 C CA . GLY A 1 83 ? -8.629 5.199 19.947 1.00 96.75 83 GLY A CA 1
ATOM 641 C C . GLY A 1 83 ? -9.616 5.221 18.779 1.00 96.75 83 GLY A C 1
ATOM 642 O O . GLY A 1 83 ? -10.808 5.414 19.017 1.00 96.75 83 GLY A O 1
ATOM 643 N N . ALA A 1 84 ? -9.147 5.021 17.546 1.00 97.81 84 ALA A N 1
ATOM 644 C CA . ALA A 1 84 ? -10.027 4.804 16.403 1.00 97.81 84 ALA A CA 1
ATOM 645 C C . ALA A 1 84 ? -10.835 3.504 16.563 1.00 97.81 84 ALA A C 1
ATOM 647 O O . ALA A 1 84 ? -10.368 2.538 17.178 1.00 97.81 84 ALA A O 1
ATOM 648 N N . SER A 1 85 ? -12.045 3.471 16.002 1.00 98.38 85 SER A N 1
ATOM 649 C CA . SER A 1 85 ? -12.804 2.226 15.893 1.00 98.38 85 SER A CA 1
ATOM 650 C C . SER A 1 85 ? -12.223 1.323 14.798 1.00 98.38 85 SER A C 1
ATOM 652 O O . SER A 1 85 ? -11.439 1.758 13.956 1.00 98.38 85 SER A O 1
ATOM 654 N N . GLU A 1 86 ? -12.631 0.052 14.778 1.00 98.06 86 GLU A N 1
ATOM 655 C CA . GLU A 1 86 ? -12.246 -0.861 13.693 1.00 98.06 86 GLU A CA 1
ATOM 656 C C . GLU A 1 86 ? -12.788 -0.396 12.329 1.00 98.06 86 GLU A C 1
ATOM 658 O O . GLU A 1 86 ? -12.141 -0.600 11.305 1.00 98.06 86 GLU A O 1
ATOM 663 N N . GLU A 1 87 ? -13.947 0.270 12.314 1.00 98.38 87 GLU A N 1
ATOM 664 C CA . GLU A 1 87 ? -14.529 0.855 11.102 1.00 98.38 87 GLU A CA 1
ATOM 665 C C . GLU A 1 87 ? -13.674 2.017 10.582 1.00 98.38 87 GLU A C 1
ATOM 667 O O . GLU A 1 87 ? -13.328 2.040 9.400 1.0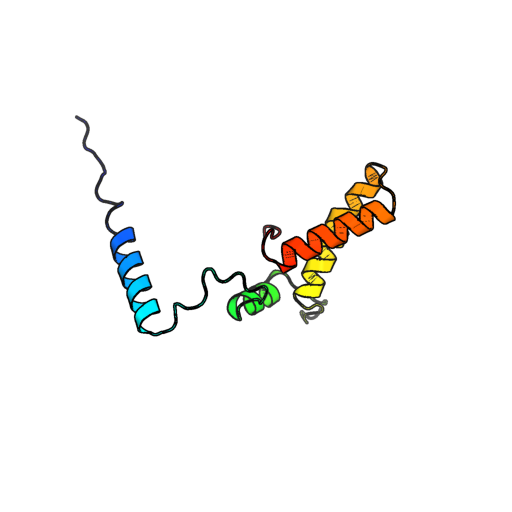0 98.38 87 GLU A O 1
ATOM 672 N N . ASP A 1 88 ? -13.254 2.924 11.470 1.00 98.19 88 ASP A N 1
ATOM 673 C CA . ASP A 1 88 ? -12.369 4.040 11.115 1.00 98.19 88 ASP A CA 1
ATOM 674 C C . ASP A 1 88 ? -11.018 3.526 10.597 1.00 98.19 88 ASP A C 1
ATOM 676 O O . ASP A 1 88 ? -10.539 3.962 9.552 1.00 98.19 88 ASP A O 1
ATOM 680 N N . ARG A 1 89 ? -10.434 2.530 11.280 1.00 98.38 89 ARG A N 1
ATOM 681 C CA . ARG A 1 89 ? -9.190 1.874 10.853 1.00 98.38 89 ARG A CA 1
ATOM 682 C C . ARG A 1 89 ? -9.324 1.290 9.444 1.00 98.38 89 ARG A C 1
ATOM 684 O O . ARG A 1 89 ? -8.422 1.443 8.619 1.00 98.38 89 ARG A O 1
ATOM 691 N N . GLN A 1 90 ? -10.436 0.609 9.161 1.00 98.44 90 GLN A N 1
ATOM 692 C CA . GLN A 1 90 ? -10.684 0.002 7.855 1.00 98.44 90 GLN A CA 1
ATOM 693 C C . GLN A 1 90 ? -10.858 1.059 6.755 1.00 98.44 90 GLN A C 1
ATOM 695 O O . GLN A 1 90 ? -10.361 0.859 5.645 1.00 98.44 90 GLN A O 1
ATOM 700 N N . ALA A 1 91 ? -11.499 2.189 7.067 1.00 98.31 91 ALA A N 1
ATOM 701 C CA . ALA A 1 91 ? -11.615 3.318 6.150 1.00 98.31 91 ALA A CA 1
ATOM 702 C C . ALA A 1 91 ? -10.239 3.927 5.822 1.00 98.31 91 ALA A C 1
ATOM 704 O O . ALA A 1 91 ? -9.925 4.119 4.645 1.00 98.31 91 ALA A O 1
ATOM 705 N N . THR A 1 92 ? -9.383 4.140 6.830 1.00 97.88 92 THR A N 1
ATOM 706 C CA . THR A 1 92 ? -7.996 4.598 6.632 1.00 97.88 92 THR A CA 1
ATOM 707 C C . THR A 1 92 ? -7.190 3.614 5.772 1.00 97.88 92 THR A C 1
ATOM 709 O O . THR A 1 92 ? -6.446 4.017 4.875 1.00 97.88 92 THR A O 1
ATOM 712 N N . GLU A 1 93 ? -7.332 2.304 6.009 1.00 98.19 93 GLU A N 1
ATOM 713 C CA . GLU A 1 93 ? -6.685 1.266 5.196 1.00 98.19 93 GLU A CA 1
ATOM 714 C C . GLU A 1 93 ? -7.073 1.381 3.715 1.00 98.19 93 GLU A C 1
ATOM 716 O O . GLU A 1 93 ? -6.207 1.364 2.836 1.00 98.19 93 GLU A O 1
ATOM 721 N N . ASP A 1 94 ? -8.367 1.516 3.424 1.00 98.00 94 ASP A N 1
ATOM 722 C CA . ASP A 1 94 ? -8.863 1.605 2.052 1.00 98.00 94 ASP A CA 1
ATOM 723 C C . ASP A 1 94 ? -8.399 2.897 1.357 1.00 98.00 94 ASP A C 1
ATOM 725 O O . ASP A 1 94 ? -8.072 2.872 0.163 1.00 98.00 94 ASP A O 1
ATOM 729 N N . GLU A 1 95 ? -8.289 4.007 2.096 1.00 97.19 95 GLU A N 1
ATOM 730 C CA . GLU A 1 95 ? -7.740 5.268 1.589 1.00 97.19 95 GLU A CA 1
ATOM 731 C C . GLU A 1 95 ? -6.267 5.118 1.184 1.00 97.19 95 GLU A C 1
ATOM 733 O O . GLU A 1 95 ? -5.903 5.445 0.047 1.00 97.19 95 GLU A O 1
ATOM 738 N N . PHE A 1 96 ? -5.429 4.552 2.061 1.00 96.56 96 PHE A N 1
ATOM 739 C CA . PHE A 1 96 ? -4.016 4.308 1.759 1.00 96.56 96 PHE A CA 1
ATOM 740 C C . PHE A 1 96 ? -3.832 3.340 0.593 1.00 96.56 96 PHE A C 1
ATOM 742 O O . PHE A 1 96 ? -3.016 3.591 -0.299 1.00 96.56 96 PH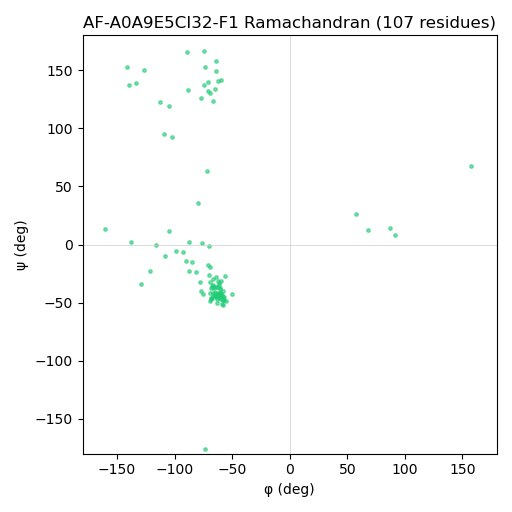E A O 1
ATOM 749 N N . TYR A 1 97 ? -4.596 2.246 0.570 1.00 96.00 97 TYR A N 1
ATOM 750 C CA . TYR A 1 97 ? -4.578 1.301 -0.542 1.00 96.00 97 TYR A CA 1
ATOM 751 C C . TYR A 1 97 ? -4.933 1.999 -1.861 1.00 96.00 97 TYR A C 1
ATOM 753 O O . TYR A 1 97 ? -4.215 1.860 -2.854 1.00 96.00 97 TYR A O 1
ATOM 761 N N . GLY A 1 98 ? -6.002 2.799 -1.867 1.00 93.94 98 GLY A N 1
ATOM 762 C CA . GLY A 1 98 ? -6.427 3.560 -3.035 1.00 93.94 98 GLY A CA 1
ATOM 763 C C . GLY A 1 98 ? -5.369 4.559 -3.510 1.00 93.94 98 GLY A C 1
ATOM 764 O O . GLY A 1 98 ? -5.098 4.625 -4.709 1.00 93.94 98 GLY A O 1
ATOM 765 N N . ALA A 1 99 ? -4.755 5.306 -2.590 1.00 93.62 99 ALA A N 1
ATOM 766 C CA . ALA A 1 99 ? -3.699 6.268 -2.903 1.00 93.62 99 ALA A CA 1
ATOM 767 C C . ALA A 1 99 ? -2.473 5.589 -3.538 1.00 93.62 99 ALA A C 1
ATOM 769 O O . ALA A 1 99 ? -1.961 6.062 -4.555 1.00 93.62 99 ALA A O 1
ATOM 770 N N . MET A 1 100 ? -2.044 4.438 -3.008 1.00 92.81 100 MET A N 1
ATOM 771 C CA . MET A 1 100 ? -0.945 3.655 -3.586 1.00 92.81 100 MET A CA 1
ATOM 772 C C . MET A 1 100 ? -1.300 3.065 -4.949 1.00 92.81 10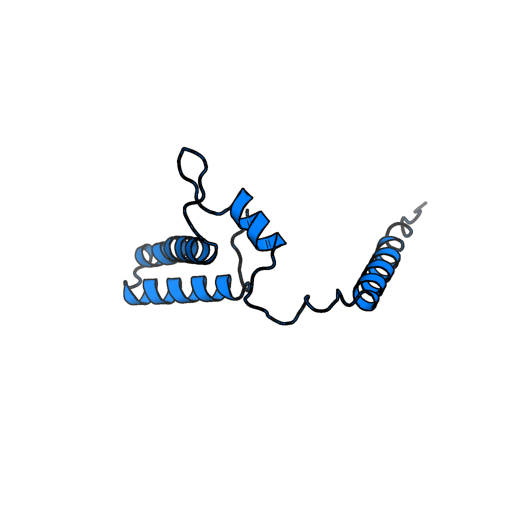0 MET A C 1
ATOM 774 O O . MET A 1 100 ? -0.501 3.144 -5.879 1.00 92.81 100 MET A O 1
ATOM 778 N N . ARG A 1 101 ? -2.519 2.540 -5.114 1.00 90.69 101 ARG A N 1
ATOM 779 C CA . ARG A 1 101 ? -2.991 1.992 -6.395 1.00 90.69 101 ARG A CA 1
ATOM 780 C C . ARG A 1 101 ? -3.095 3.054 -7.493 1.00 90.69 101 ARG A C 1
ATOM 782 O O . ARG A 1 101 ? -2.944 2.744 -8.670 1.00 90.69 101 ARG A O 1
ATOM 789 N N . ARG A 1 102 ? -3.335 4.313 -7.115 1.00 89.94 102 ARG A N 1
ATOM 790 C CA . ARG A 1 102 ? -3.301 5.474 -8.020 1.00 89.94 102 ARG A CA 1
ATOM 791 C C . ARG A 1 102 ? -1.910 6.095 -8.167 1.00 89.94 102 ARG A C 1
ATOM 793 O O . ARG A 1 102 ? -1.776 7.082 -8.884 1.00 89.94 102 ARG A O 1
ATOM 800 N N . LEU A 1 103 ? -0.893 5.518 -7.521 1.00 88.25 103 LEU A N 1
ATOM 801 C CA . LEU A 1 103 ? 0.490 6.001 -7.508 1.00 88.25 103 LEU A CA 1
ATOM 802 C C . LEU A 1 103 ? 0.627 7.443 -6.979 1.00 88.25 103 LEU A C 1
ATOM 804 O O . LEU A 1 103 ? 1.566 8.153 -7.331 1.00 88.25 103 LEU A O 1
ATOM 808 N N . GLU A 1 104 ? -0.304 7.881 -6.127 1.00 88.94 104 GLU A N 1
ATOM 809 C CA . GLU A 1 104 ? -0.300 9.213 -5.503 1.00 88.94 104 GLU A CA 1
ATOM 810 C C . GLU A 1 104 ? 0.697 9.279 -4.339 1.00 88.94 104 GLU A C 1
ATOM 812 O O . GLU A 1 104 ? 1.304 10.317 -4.080 1.00 88.94 104 GLU A O 1
ATOM 817 N N . VAL A 1 105 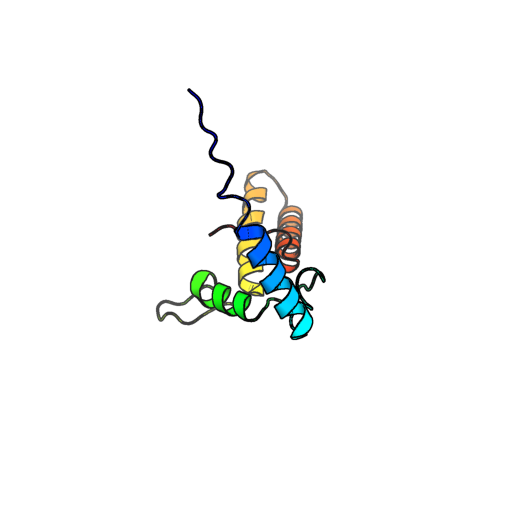? 0.881 8.148 -3.654 1.00 85.19 105 VAL A N 1
ATOM 818 C CA . VAL A 1 105 ? 1.817 7.958 -2.545 1.00 85.19 105 VAL A CA 1
ATOM 819 C C . VAL A 1 105 ? 2.457 6.588 -2.704 1.00 85.19 105 VAL A C 1
ATOM 821 O O . VAL A 1 105 ? 1.766 5.619 -3.001 1.00 85.19 105 VAL A O 1
ATOM 824 N N . LEU A 1 106 ? 3.767 6.486 -2.482 1.00 82.75 106 LEU A N 1
ATOM 825 C CA . LEU A 1 106 ? 4.465 5.208 -2.386 1.00 82.75 106 LEU A CA 1
ATOM 826 C C . LEU A 1 106 ? 5.385 5.222 -1.162 1.00 82.75 106 LEU A C 1
ATOM 828 O O . LEU A 1 106 ? 6.040 6.238 -0.909 1.00 82.75 106 LEU A O 1
ATOM 832 N N . PRO A 1 107 ? 5.451 4.118 -0.399 1.00 71.94 107 PRO A N 1
ATOM 833 C CA . PRO A 1 107 ? 6.418 3.996 0.680 1.00 71.94 107 PRO A CA 1
ATOM 834 C C . PRO A 1 107 ? 7.839 4.053 0.108 1.00 71.94 107 PRO A C 1
ATOM 836 O O . PRO A 1 107 ? 8.119 3.509 -0.962 1.00 71.94 107 PRO A O 1
ATOM 839 N N . ASN A 1 108 ? 8.736 4.739 0.816 1.00 72.38 108 ASN A N 1
ATOM 840 C CA . ASN A 1 108 ? 10.137 4.813 0.413 1.00 72.38 108 ASN A CA 1
ATOM 841 C C . ASN A 1 108 ? 10.852 3.474 0.681 1.00 72.38 108 ASN A C 1
ATOM 843 O O . ASN A 1 108 ? 10.450 2.730 1.577 1.00 72.38 108 ASN A O 1
ATOM 847 N N . SER A 1 109 ? 11.901 3.189 -0.100 1.00 57.59 109 SER A N 1
ATOM 848 C CA . SER A 1 109 ? 12.845 2.083 0.157 1.00 57.59 109 SER A CA 1
ATOM 849 C C . SER A 1 109 ? 13.658 2.304 1.422 1.00 57.59 109 SER A C 1
ATOM 851 O O . SER A 1 109 ? 14.106 3.457 1.617 1.00 57.59 109 SER A O 1
#